Protein AF-A0A3P3ZDZ0-F1 (afdb_monomer_lite)

Foldseek 3Di:
DDKDKDAAAPVLLCQCCDDPNPNVVVLCVVLVWDWDADPVHGIIMTHDPDPSSSVSSVVVSVVSRVCVVCVPLLPPQLVVLLVVLVVLVVVLVVLQVVLVVCVVVVNPVSSVVSNVVSVVSVVVSVVSLLVSLVSSQCCNPVVVPPDLPDGDCPPHDPVSSVVVVVVSVVVVVVDPPDD

Sequence (179 aa):
MPEICIRITDIQVGHVLGKGASTLKDIQERTGAKLEILETGPQVRITADDDAKVAAAEAEVKKIVARQEKPDYEGPKGMRLRKEANDLGCLRSKLFDEATKRREAGDHEGANKLVAKGKEAGKNMQARHREAAVAIAWYNNEAKGKGQNFFDMHGLRVEEAMEMLKVRMARLEEQPEGR

Structure (mmCIF, N/CA/C/O backbone):
data_AF-A0A3P3ZDZ0-F1
#
_entry.id   AF-A0A3P3ZDZ0-F1
#
loop_
_atom_site.group_PDB
_atom_site.id
_atom_site.type_symbol
_atom_site.label_atom_id
_atom_site.label_alt_id
_atom_site.label_comp_id
_atom_site.label_asym_id
_atom_site.label_entity_id
_atom_site.label_seq_id
_atom_site.pdbx_PDB_ins_code
_atom_site.Cartn_x
_atom_site.Cartn_y
_atom_site.Cartn_z
_atom_site.occupancy
_atom_site.B_iso_or_equiv
_atom_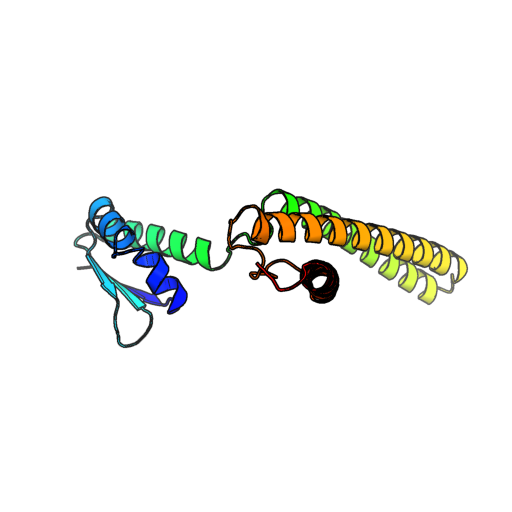site.auth_seq_id
_atom_site.auth_comp_id
_atom_site.auth_asym_id
_atom_site.auth_atom_id
_atom_site.pdbx_PDB_model_num
ATOM 1 N N . MET A 1 1 ? 0.484 2.066 41.270 1.00 65.31 1 MET A N 1
ATOM 2 C CA . MET A 1 1 ? -0.449 1.887 40.143 1.00 65.31 1 MET A CA 1
ATOM 3 C C . MET A 1 1 ? 0.334 2.195 38.884 1.00 65.31 1 MET A C 1
ATOM 5 O O . MET A 1 1 ? 0.684 3.357 38.705 1.00 65.31 1 MET A O 1
ATOM 9 N N . PRO A 1 2 ? 0.750 1.181 38.116 1.00 76.69 2 PRO A N 1
ATOM 10 C CA . PRO A 1 2 ? 1.411 1.401 36.837 1.00 76.69 2 PRO A CA 1
ATOM 11 C C . PRO A 1 2 ? 0.505 2.194 35.889 1.00 76.69 2 PRO A C 1
ATOM 13 O O . PRO A 1 2 ? -0.699 1.939 35.785 1.00 76.69 2 PRO A O 1
ATOM 16 N N . GLU A 1 3 ? 1.104 3.170 35.216 1.00 80.88 3 GLU A N 1
ATOM 17 C CA . GLU A 1 3 ? 0.461 3.968 34.180 1.00 80.88 3 GLU A CA 1
ATOM 18 C C . GLU A 1 3 ? 1.342 4.031 32.933 1.00 80.88 3 GLU A C 1
ATOM 20 O O . GLU A 1 3 ? 2.561 4.179 33.026 1.00 80.88 3 GLU A O 1
ATOM 25 N N . ILE A 1 4 ? 0.723 3.916 31.759 1.00 83.12 4 ILE A N 1
ATOM 26 C CA . ILE A 1 4 ? 1.399 4.026 30.464 1.00 83.12 4 ILE A CA 1
ATOM 27 C C . ILE A 1 4 ? 0.647 5.031 29.599 1.00 83.12 4 ILE A C 1
ATOM 29 O O . ILE A 1 4 ? -0.575 4.972 29.478 1.00 83.12 4 ILE A O 1
ATOM 33 N N . CYS A 1 5 ? 1.390 5.931 28.956 1.00 80.75 5 CYS A N 1
ATOM 34 C CA . CYS A 1 5 ? 0.854 6.880 27.986 1.00 80.75 5 CYS A CA 1
ATOM 35 C C . CYS A 1 5 ? 1.352 6.522 26.584 1.00 80.75 5 CYS A C 1
ATOM 37 O O . CYS A 1 5 ? 2.552 6.572 26.308 1.00 80.75 5 CYS A O 1
ATOM 39 N N . ILE A 1 6 ? 0.426 6.198 25.682 1.00 82.56 6 ILE A N 1
ATOM 40 C CA . ILE A 1 6 ? 0.724 5.888 24.280 1.00 82.56 6 ILE A CA 1
ATOM 41 C C . ILE A 1 6 ? 0.354 7.100 23.432 1.00 82.56 6 ILE A C 1
ATOM 43 O O . ILE A 1 6 ? -0.797 7.533 23.443 1.00 82.56 6 ILE A O 1
ATOM 47 N N . ARG A 1 7 ? 1.318 7.632 22.673 1.00 80.56 7 ARG A N 1
ATOM 48 C CA . ARG A 1 7 ? 1.064 8.676 21.669 1.00 80.56 7 ARG A CA 1
ATOM 49 C C . ARG A 1 7 ? 0.476 8.047 20.411 1.00 80.56 7 ARG A C 1
ATOM 51 O O . ARG A 1 7 ? 1.075 7.130 19.857 1.00 80.56 7 ARG A O 1
ATOM 58 N N . ILE A 1 8 ? -0.670 8.549 19.974 1.00 79.12 8 ILE A N 1
ATOM 59 C CA . ILE A 1 8 ? -1.392 8.128 18.771 1.00 79.12 8 ILE A CA 1
ATOM 60 C C . ILE A 1 8 ? -1.768 9.358 17.929 1.00 79.12 8 ILE A C 1
ATOM 62 O O . ILE A 1 8 ? -1.388 10.475 18.261 1.00 79.12 8 ILE A O 1
ATOM 66 N N . THR A 1 9 ? -2.459 9.174 16.805 1.00 76.12 9 THR A N 1
ATOM 67 C CA . THR A 1 9 ? -3.011 10.269 15.980 1.00 76.12 9 THR A CA 1
ATOM 68 C C . THR A 1 9 ? -4.518 10.427 16.200 1.00 76.12 9 THR A C 1
ATOM 70 O O . THR A 1 9 ? -5.176 9.483 16.631 1.00 76.12 9 THR A O 1
ATOM 73 N N . ASP A 1 10 ? -5.104 11.579 15.852 1.00 70.94 10 ASP A N 1
ATOM 74 C CA . ASP A 1 10 ? -6.552 11.829 16.020 1.00 70.94 10 ASP A CA 1
ATOM 75 C C . ASP A 1 10 ? -7.429 10.800 15.286 1.00 70.94 10 ASP A C 1
ATOM 77 O O . ASP A 1 10 ? -8.475 10.374 15.776 1.00 70.94 10 ASP A O 1
ATOM 81 N N . ILE A 1 11 ? -6.961 10.328 14.127 1.00 70.12 11 ILE A N 1
ATOM 82 C CA . ILE A 1 11 ? -7.628 9.273 13.356 1.00 70.12 11 ILE A CA 1
ATOM 83 C C . ILE A 1 11 ? -7.605 7.953 14.142 1.00 70.12 11 ILE A C 1
ATOM 85 O O . ILE A 1 11 ? -8.614 7.253 14.227 1.00 70.12 11 ILE A O 1
ATOM 89 N N . GLN A 1 12 ? -6.471 7.620 14.764 1.00 73.50 12 GLN A N 1
ATOM 90 C CA . GLN A 1 12 ? -6.323 6.408 15.571 1.00 73.50 12 GLN A CA 1
ATOM 91 C C . GLN A 1 12 ? -7.166 6.464 16.853 1.00 73.50 12 GLN A C 1
ATOM 93 O O . GLN A 1 12 ? -7.697 5.428 17.250 1.00 73.50 12 GLN A O 1
ATOM 98 N N . VAL A 1 13 ? -7.363 7.644 17.459 1.00 78.31 13 VAL A N 1
ATOM 99 C CA . VAL A 1 13 ? -8.210 7.826 18.657 1.00 78.31 13 VAL A CA 1
ATOM 100 C C . VAL A 1 13 ? -9.635 7.331 18.392 1.00 78.31 13 VAL A C 1
ATOM 102 O O . VAL A 1 13 ? -10.167 6.528 19.161 1.00 78.31 13 VAL A O 1
ATOM 105 N N . GLY A 1 14 ? -10.237 7.738 17.269 1.00 75.06 14 GLY A N 1
ATOM 106 C CA . GLY A 1 14 ? -11.585 7.300 16.891 1.00 75.06 14 GLY A CA 1
ATOM 107 C C . GLY A 1 14 ? -11.696 5.784 16.688 1.00 75.06 14 GLY A C 1
ATOM 108 O O . GLY A 1 14 ? -12.723 5.182 17.005 1.00 75.06 14 GLY A O 1
ATOM 109 N N . HIS A 1 15 ? -10.625 5.142 16.217 1.00 74.00 15 HIS A N 1
ATOM 110 C CA . HIS A 1 15 ? -10.570 3.691 16.037 1.00 74.00 15 HIS A CA 1
ATOM 111 C C . HIS A 1 15 ? -10.328 2.916 17.335 1.00 74.00 15 HIS A C 1
ATOM 113 O O . HIS A 1 15 ? -10.904 1.843 17.497 1.00 74.00 15 HIS A O 1
ATOM 119 N N . VAL A 1 16 ? -9.512 3.444 18.251 1.00 77.25 16 VAL A N 1
ATOM 120 C CA . VAL A 1 16 ? -9.309 2.864 19.590 1.00 77.25 16 VAL A CA 1
ATOM 121 C C . VAL A 1 16 ? -10.596 2.955 20.413 1.00 77.25 16 VAL A C 1
ATOM 123 O O . VAL A 1 16 ? -10.934 2.019 21.133 1.00 77.25 16 VAL A O 1
ATOM 126 N N . LEU A 1 17 ? -11.358 4.042 20.257 1.00 80.12 17 LEU A N 1
ATOM 127 C CA . LEU A 1 17 ? -12.693 4.173 20.838 1.00 80.12 17 LEU A CA 1
ATOM 128 C C . LEU A 1 17 ? -13.692 3.195 20.209 1.00 80.12 17 LEU A C 1
ATOM 130 O O . LEU A 1 17 ? -14.439 2.520 20.919 1.00 80.12 17 LEU A O 1
ATOM 134 N N . GLY A 1 18 ? -13.714 3.120 18.879 1.00 72.62 18 GLY A N 1
ATOM 135 C CA . GLY A 1 18 ? -14.774 2.443 18.140 1.00 72.62 18 GLY A CA 1
ATOM 136 C C . GLY A 1 18 ? -16.083 3.245 18.147 1.00 72.62 18 GLY A C 1
ATOM 137 O O . GLY A 1 18 ? -16.240 4.243 18.856 1.00 72.62 18 GLY A O 1
ATOM 138 N N . LYS A 1 19 ? -17.064 2.818 17.340 1.00 73.19 19 LYS A N 1
ATOM 139 C CA . LYS A 1 19 ? -18.381 3.479 17.288 1.00 73.19 19 LYS A CA 1
ATOM 140 C C . LYS A 1 19 ? -19.028 3.426 18.677 1.00 73.19 19 LYS A C 1
ATOM 142 O O . LYS A 1 19 ? -19.283 2.338 19.190 1.00 73.19 19 LYS A O 1
ATOM 147 N N . GLY A 1 20 ? -19.260 4.593 19.283 1.00 75.75 20 GLY A N 1
ATOM 148 C CA . GLY A 1 20 ? -19.865 4.709 20.614 1.00 75.75 20 GLY A CA 1
ATOM 149 C C . GLY A 1 20 ? -18.998 4.192 21.770 1.00 75.75 20 GLY A C 1
ATOM 150 O O . GLY A 1 20 ? -19.553 3.729 22.763 1.00 75.75 20 GLY A O 1
ATOM 151 N N . ALA A 1 21 ? -17.666 4.234 21.645 1.00 75.88 21 ALA A N 1
ATOM 152 C CA . ALA A 1 21 ? -16.728 3.728 22.657 1.00 75.88 21 ALA A CA 1
ATOM 153 C C . ALA A 1 21 ? -16.842 2.209 22.937 1.00 75.88 21 ALA A C 1
ATOM 155 O O . ALA A 1 21 ? -16.471 1.749 24.016 1.00 75.88 21 ALA A O 1
ATOM 156 N N . SER A 1 22 ? -17.373 1.429 21.987 1.00 82.75 22 SER A N 1
ATOM 157 C CA . SER A 1 22 ? -17.527 -0.032 22.110 1.00 82.75 22 SER A CA 1
ATOM 158 C C . SER A 1 22 ? -16.184 -0.733 22.309 1.00 82.75 22 SER A C 1
ATOM 160 O O . SER A 1 22 ? -15.996 -1.440 23.290 1.00 82.75 22 SER A O 1
ATOM 162 N N . THR A 1 23 ? -15.210 -0.447 21.446 1.00 82.25 23 THR A N 1
ATOM 163 C CA . THR A 1 23 ? -13.880 -1.064 21.499 1.00 82.25 23 THR A CA 1
ATOM 164 C C . THR A 1 23 ? -13.113 -0.678 22.763 1.00 82.25 23 THR A C 1
ATOM 166 O O . THR A 1 23 ? -12.446 -1.524 23.352 1.00 82.25 23 THR A O 1
ATOM 169 N N . LEU A 1 24 ? -13.253 0.565 23.235 1.00 84.56 24 LEU A N 1
ATOM 170 C CA . LEU A 1 24 ? -12.663 0.993 24.506 1.00 84.56 24 LEU A CA 1
ATOM 171 C C . LEU A 1 24 ? -13.225 0.181 25.681 1.00 84.56 24 LEU A C 1
ATOM 173 O O . LEU A 1 24 ? -12.452 -0.323 26.492 1.00 84.56 24 LEU A O 1
ATOM 177 N N . LYS A 1 25 ? -14.555 0.031 25.760 1.00 85.31 25 LYS A N 1
ATOM 178 C CA . LYS A 1 25 ? -15.215 -0.747 26.818 1.00 85.31 25 LYS A CA 1
ATOM 179 C C . LYS A 1 25 ? -14.806 -2.215 26.772 1.00 85.31 25 LYS A C 1
ATOM 181 O O . LYS A 1 25 ? -14.442 -2.756 27.809 1.00 85.31 25 LYS A O 1
ATOM 186 N N . ASP A 1 26 ? -14.760 -2.810 25.582 1.00 85.69 26 ASP A N 1
ATOM 187 C CA . ASP A 1 26 ? -14.328 -4.197 25.399 1.00 85.69 26 ASP A CA 1
ATOM 188 C C . ASP A 1 26 ? -12.882 -4.409 25.883 1.00 85.69 26 ASP A C 1
ATOM 190 O O . ASP A 1 26 ? -12.569 -5.419 26.513 1.00 85.69 26 ASP A O 1
ATOM 194 N N . ILE A 1 27 ? -11.976 -3.458 25.616 1.00 85.19 27 ILE A N 1
ATOM 195 C CA . ILE A 1 27 ? -10.584 -3.526 26.092 1.00 85.19 27 ILE A CA 1
ATOM 196 C C . ILE A 1 27 ? -10.529 -3.375 27.613 1.00 85.19 27 ILE A C 1
ATOM 198 O O . ILE A 1 27 ? -9.814 -4.139 28.265 1.00 85.19 27 ILE A O 1
ATOM 202 N N . GLN A 1 28 ? -11.279 -2.428 28.183 1.00 86.44 28 GLN A N 1
ATOM 203 C CA . GLN A 1 28 ? -11.347 -2.225 29.633 1.00 86.44 28 GLN A CA 1
ATOM 204 C C . GLN A 1 28 ? -11.903 -3.467 30.344 1.00 86.44 28 GLN A C 1
ATOM 206 O O . GLN A 1 28 ? -11.358 -3.878 31.364 1.00 86.44 28 GLN A O 1
ATOM 211 N N . GLU A 1 29 ? -12.920 -4.119 29.781 1.00 86.00 29 GLU A N 1
ATOM 212 C CA . GLU A 1 29 ? -13.529 -5.333 30.334 1.00 86.00 29 GLU A CA 1
ATOM 213 C C . GLU A 1 29 ? -12.605 -6.553 30.207 1.00 86.00 29 GLU A C 1
ATOM 215 O O . GLU A 1 29 ? -12.434 -7.307 31.164 1.00 86.00 29 GLU A O 1
ATOM 220 N N . ARG A 1 30 ? -11.933 -6.724 29.059 1.00 84.38 30 ARG A N 1
ATOM 221 C CA . ARG A 1 30 ? -11.012 -7.853 28.830 1.00 84.38 30 ARG A CA 1
ATOM 222 C C . ARG A 1 30 ? -9.726 -7.764 29.642 1.00 84.38 30 ARG A C 1
ATOM 224 O O . ARG A 1 30 ? -9.187 -8.796 30.033 1.00 84.38 30 ARG A O 1
ATOM 231 N N . THR A 1 31 ? -9.192 -6.560 29.832 1.00 82.94 31 THR A N 1
ATOM 232 C CA . THR A 1 31 ? -7.887 -6.362 30.489 1.00 82.94 31 THR A CA 1
ATOM 233 C C . THR A 1 31 ? -8.013 -5.918 31.943 1.00 82.94 31 THR A C 1
ATOM 235 O O . THR A 1 31 ? -7.062 -6.055 32.710 1.00 82.94 31 THR A O 1
ATOM 238 N N . GLY A 1 32 ? -9.179 -5.405 32.347 1.00 81.75 32 GLY A N 1
ATOM 239 C CA . GLY A 1 32 ? -9.387 -4.800 33.662 1.00 81.75 32 GLY A CA 1
ATOM 240 C C . GLY A 1 32 ? -8.575 -3.518 33.873 1.00 81.75 32 GLY A C 1
ATOM 241 O O . GLY A 1 32 ? -8.420 -3.087 35.013 1.00 81.75 32 GLY A O 1
ATOM 242 N N . ALA A 1 33 ? -8.015 -2.939 32.806 1.00 85.06 33 ALA A N 1
ATOM 243 C CA . ALA A 1 33 ? -7.302 -1.670 32.840 1.00 85.06 33 ALA A CA 1
ATOM 244 C C . ALA A 1 33 ? -8.266 -0.513 32.553 1.00 85.06 33 ALA A C 1
ATOM 246 O O . ALA A 1 33 ? -9.191 -0.638 31.753 1.00 85.06 33 ALA A O 1
ATOM 247 N N . LYS A 1 34 ? -8.031 0.641 33.173 1.00 83.88 34 LYS A N 1
ATOM 248 C CA . LYS A 1 34 ? -8.736 1.892 32.894 1.00 83.88 34 LYS A CA 1
ATOM 249 C C . LYS A 1 34 ? -8.038 2.608 31.739 1.00 83.88 34 LYS A C 1
ATOM 251 O O . LYS A 1 34 ? -6.844 2.872 31.821 1.00 83.88 34 LYS A O 1
ATOM 256 N N . LEU A 1 35 ? -8.774 2.923 30.673 1.00 83.50 35 LEU A N 1
ATOM 257 C CA . LEU A 1 35 ? -8.255 3.678 29.528 1.00 83.50 35 LEU A CA 1
ATOM 258 C C . LEU A 1 35 ? -8.889 5.073 29.504 1.00 83.50 35 LEU A C 1
ATOM 260 O O . LEU A 1 35 ? -10.111 5.189 29.440 1.00 83.50 35 LEU A O 1
ATOM 264 N N . GLU A 1 36 ? -8.063 6.113 29.521 1.00 82.81 36 GLU A N 1
ATOM 265 C CA . GLU A 1 36 ? -8.457 7.520 29.435 1.00 82.81 36 GLU A CA 1
ATOM 266 C C . GLU A 1 36 ? -7.762 8.174 28.239 1.00 82.81 36 GLU A C 1
ATOM 268 O O . GLU A 1 36 ? -6.576 7.961 28.003 1.00 82.81 36 GLU A O 1
ATOM 273 N N . ILE A 1 37 ? -8.491 8.978 27.470 1.00 80.00 37 ILE A N 1
ATOM 274 C CA . ILE A 1 37 ? -7.912 9.753 26.369 1.00 80.00 37 ILE A CA 1
ATOM 275 C C . ILE A 1 37 ? -7.653 11.153 26.898 1.00 80.00 37 ILE A C 1
ATOM 277 O O . ILE A 1 37 ? -8.561 11.792 27.425 1.00 80.00 37 ILE A O 1
ATOM 281 N N . LEU A 1 38 ? -6.411 11.610 26.789 1.00 78.94 38 LEU A N 1
ATOM 282 C CA . LEU A 1 38 ? -6.049 12.958 27.204 1.00 78.94 38 LEU A CA 1
ATOM 283 C C . LEU A 1 38 ? -6.407 13.939 26.084 1.00 78.94 38 LEU A C 1
ATOM 285 O O . LEU A 1 38 ? -6.073 13.716 24.927 1.00 78.94 38 LEU A O 1
ATOM 289 N N . GLU A 1 39 ? -7.072 15.039 26.429 1.00 62.31 39 GLU A N 1
ATOM 290 C CA . GLU A 1 39 ? -7.426 16.098 25.470 1.00 62.31 39 GLU A CA 1
ATOM 291 C C . GLU A 1 39 ? -6.238 17.016 25.142 1.00 62.31 39 GLU A C 1
ATOM 293 O O . GLU A 1 39 ? -6.246 17.722 24.138 1.00 62.31 39 GLU A O 1
ATOM 298 N N . THR A 1 40 ? -5.173 16.981 25.952 1.00 63.72 40 THR A N 1
ATOM 299 C CA . THR A 1 40 ? -3.956 17.796 25.780 1.00 63.72 40 THR A CA 1
ATOM 300 C C . THR A 1 40 ? -3.097 17.370 24.575 1.00 63.72 40 THR A C 1
ATOM 302 O O . THR A 1 40 ? -2.086 18.001 24.273 1.00 63.72 40 THR A O 1
ATOM 305 N N . GLY A 1 41 ? -3.479 16.291 23.890 1.00 60.22 41 GLY A N 1
ATOM 306 C CA . GLY A 1 41 ? -2.875 15.766 22.666 1.00 60.22 41 GLY A CA 1
ATOM 307 C C . GLY A 1 41 ? -3.311 14.313 22.452 1.00 60.22 41 GLY A C 1
ATOM 308 O O . GLY A 1 41 ? -3.716 13.685 23.423 1.00 60.22 41 GLY A O 1
ATOM 309 N N . PRO A 1 42 ? -3.216 13.746 21.236 1.00 73.19 42 PRO A N 1
ATOM 310 C CA . PRO A 1 42 ? -3.729 12.411 20.921 1.00 73.19 42 PRO A CA 1
ATOM 311 C C . PRO A 1 42 ? -2.941 11.319 21.665 1.00 73.19 42 PRO A C 1
ATOM 313 O O . PRO A 1 42 ? -2.007 10.709 21.148 1.00 73.19 42 PRO A O 1
ATOM 316 N N . GLN A 1 43 ? -3.277 11.106 22.933 1.00 81.12 43 GLN A N 1
ATOM 317 C CA . GLN A 1 43 ? -2.623 10.169 23.833 1.00 81.12 43 GLN A CA 1
ATOM 318 C C . GLN A 1 43 ? -3.666 9.351 24.579 1.00 81.12 43 GLN A C 1
ATOM 320 O O . GLN A 1 43 ? -4.651 9.884 25.090 1.00 81.12 43 GLN A O 1
ATOM 325 N N . VAL A 1 44 ? -3.413 8.049 24.672 1.00 83.25 44 VAL A N 1
ATOM 326 C CA . VAL A 1 44 ? -4.204 7.125 25.487 1.00 83.25 44 VAL A CA 1
ATOM 327 C C . VAL A 1 44 ? -3.398 6.810 26.734 1.00 83.25 44 VAL A C 1
ATOM 329 O O . VAL A 1 44 ? -2.303 6.251 26.646 1.00 83.25 44 VAL A O 1
ATOM 332 N N . ARG A 1 45 ? -3.943 7.182 27.887 1.00 84.69 45 ARG A N 1
ATOM 333 C CA . ARG A 1 45 ? -3.444 6.820 29.207 1.00 84.69 45 ARG A CA 1
ATOM 334 C C . ARG A 1 45 ? -4.117 5.528 29.647 1.00 84.69 45 ARG A C 1
ATOM 336 O O . ARG A 1 45 ? -5.341 5.437 29.682 1.00 84.69 45 ARG A O 1
ATOM 343 N N . ILE A 1 46 ? -3.311 4.530 29.967 1.00 85.69 46 ILE A N 1
ATOM 344 C CA . ILE A 1 46 ? -3.746 3.228 30.461 1.00 85.69 46 ILE A CA 1
ATOM 345 C C . ILE A 1 46 ? -3.284 3.109 31.909 1.00 85.69 46 ILE A C 1
ATOM 347 O O . ILE A 1 46 ? -2.092 3.240 32.181 1.00 85.69 46 ILE A O 1
ATOM 351 N N . THR A 1 47 ? -4.211 2.837 32.821 1.00 84.94 47 THR A N 1
ATOM 352 C CA . THR A 1 47 ? -3.953 2.724 34.261 1.00 84.94 47 THR A CA 1
ATOM 353 C C . THR A 1 47 ? -4.519 1.404 34.768 1.00 84.94 47 THR A C 1
ATOM 355 O O . THR A 1 47 ? -5.694 1.122 34.546 1.00 84.94 47 THR A O 1
ATOM 358 N N . ALA A 1 48 ? -3.731 0.587 35.466 1.00 84.88 48 ALA A N 1
ATOM 359 C CA . ALA A 1 48 ? -4.241 -0.630 36.105 1.00 84.88 48 ALA A CA 1
ATOM 360 C C . ALA A 1 48 ? -3.549 -0.903 37.446 1.00 84.88 48 ALA A C 1
ATOM 362 O O . ALA A 1 48 ? -2.566 -0.254 37.804 1.00 84.88 48 ALA A O 1
ATOM 363 N N . ASP A 1 49 ? -4.078 -1.874 38.188 1.00 81.50 49 ASP A N 1
ATOM 364 C CA . ASP A 1 49 ? -3.534 -2.277 39.491 1.00 81.50 49 ASP A CA 1
ATOM 365 C C . ASP A 1 49 ? -2.291 -3.172 39.368 1.00 81.50 49 ASP A C 1
ATOM 367 O O . ASP A 1 49 ? -1.477 -3.226 40.286 1.00 81.50 49 ASP A O 1
ATOM 371 N N . ASP A 1 50 ? -2.137 -3.848 38.227 1.00 84.38 50 ASP A N 1
ATOM 372 C CA . ASP A 1 50 ? -1.097 -4.842 37.954 1.00 84.38 50 ASP A CA 1
ATOM 373 C C . ASP A 1 50 ? -0.398 -4.519 36.627 1.00 84.38 50 ASP A C 1
ATOM 375 O O . ASP A 1 50 ? -1.052 -4.193 35.631 1.00 84.38 50 ASP A O 1
ATOM 379 N N . ASP A 1 51 ? 0.927 -4.633 36.608 1.00 80.25 51 ASP A N 1
ATOM 380 C CA . ASP A 1 51 ? 1.767 -4.334 35.446 1.00 80.25 51 ASP A CA 1
ATOM 381 C C . ASP A 1 51 ? 1.450 -5.278 34.272 1.00 80.25 51 ASP A C 1
ATOM 383 O O . ASP A 1 51 ? 1.415 -4.869 33.109 1.00 80.25 51 ASP A O 1
ATOM 387 N N . ALA A 1 52 ? 1.063 -6.524 34.575 1.00 82.06 52 ALA A N 1
ATOM 388 C CA . ALA A 1 52 ? 0.624 -7.489 33.569 1.00 82.06 52 ALA A CA 1
ATOM 389 C C . ALA A 1 52 ? -0.661 -7.046 32.840 1.00 82.06 52 ALA A C 1
ATOM 391 O O . ALA A 1 52 ? -0.811 -7.280 31.636 1.00 82.06 52 ALA A O 1
ATOM 392 N N . LYS A 1 53 ? -1.586 -6.376 33.543 1.00 83.19 53 LYS A N 1
ATOM 393 C CA . LYS A 1 53 ? -2.842 -5.871 32.960 1.00 83.19 53 LYS A CA 1
ATOM 394 C C . LYS A 1 53 ? -2.599 -4.655 32.072 1.00 83.19 53 LYS A C 1
ATOM 396 O O . LYS A 1 53 ? -3.195 -4.562 30.998 1.00 83.19 53 LYS A O 1
ATOM 401 N N . VAL A 1 54 ? -1.699 -3.757 32.485 1.00 83.00 54 VAL A N 1
ATOM 402 C CA . VAL A 1 54 ? -1.316 -2.595 31.668 1.00 83.00 54 VAL A CA 1
ATOM 403 C C . VAL A 1 54 ? -0.633 -3.052 30.380 1.00 83.00 54 VAL A C 1
ATOM 405 O O . VAL A 1 54 ? -1.025 -2.605 29.303 1.00 83.00 54 VAL A O 1
ATOM 408 N N . ALA A 1 55 ? 0.300 -4.005 30.460 1.00 82.56 55 ALA A N 1
ATOM 409 C CA . ALA A 1 55 ? 0.973 -4.559 29.286 1.00 82.56 55 ALA A CA 1
ATOM 410 C C . ALA A 1 55 ? -0.003 -5.257 28.315 1.00 82.56 55 ALA A C 1
ATOM 412 O O . ALA A 1 55 ? 0.122 -5.122 27.096 1.00 82.56 55 ALA A O 1
ATOM 413 N N . ALA A 1 56 ? -1.011 -5.973 28.832 1.00 84.31 56 ALA A N 1
ATOM 414 C CA . ALA A 1 56 ? -2.044 -6.598 28.005 1.00 84.31 56 ALA A CA 1
ATOM 415 C C . ALA A 1 56 ? -2.901 -5.559 27.257 1.00 84.31 56 ALA A C 1
ATOM 417 O O . ALA A 1 56 ? -3.141 -5.703 26.055 1.00 84.31 56 ALA A O 1
ATOM 418 N N . ALA A 1 57 ? -3.324 -4.494 27.945 1.00 82.75 57 ALA A N 1
ATOM 419 C CA . ALA A 1 57 ? -4.076 -3.390 27.349 1.00 82.75 57 ALA A CA 1
ATOM 420 C C . ALA A 1 57 ? -3.241 -2.609 26.329 1.00 82.75 57 ALA A C 1
ATOM 422 O O . ALA A 1 57 ? -3.716 -2.321 25.231 1.00 82.75 57 ALA A O 1
ATOM 423 N N . GLU A 1 58 ? -1.976 -2.334 26.643 1.00 84.88 58 GLU A N 1
ATOM 424 C CA . GLU A 1 58 ? -1.034 -1.710 25.719 1.00 84.88 58 GLU A CA 1
ATOM 425 C C . GLU A 1 58 ? -0.858 -2.553 24.451 1.00 84.88 58 GLU A C 1
ATOM 427 O O . GLU A 1 58 ? -0.891 -2.008 23.348 1.00 84.88 58 GLU A O 1
ATOM 432 N N . ALA A 1 59 ? -0.706 -3.874 24.577 1.00 83.81 59 ALA A N 1
ATOM 433 C CA . ALA A 1 59 ? -0.565 -4.762 23.429 1.00 83.81 59 ALA A CA 1
ATOM 434 C C . ALA A 1 59 ? -1.816 -4.758 22.532 1.00 83.81 59 ALA A C 1
ATOM 436 O O . ALA A 1 59 ? -1.685 -4.771 21.308 1.00 83.81 59 ALA A O 1
ATOM 437 N N . GLU A 1 60 ? -3.021 -4.713 23.107 1.00 82.56 60 GLU A N 1
ATOM 438 C CA . GLU A 1 60 ? -4.274 -4.600 22.344 1.00 82.56 60 GLU A CA 1
ATOM 439 C C . GLU A 1 60 ? -4.397 -3.236 21.648 1.00 82.56 60 GLU A C 1
ATOM 441 O O . GLU A 1 60 ? -4.667 -3.176 20.445 1.00 82.56 60 GLU A O 1
ATOM 446 N N . VAL A 1 61 ? -4.109 -2.136 22.353 1.00 81.44 61 VAL A N 1
ATOM 447 C CA . VAL A 1 61 ? -4.121 -0.788 21.761 1.00 81.44 61 VAL A CA 1
ATOM 448 C C . VAL A 1 61 ? -3.080 -0.684 20.645 1.00 81.44 61 VAL A C 1
ATOM 450 O O . VAL A 1 61 ? -3.408 -0.235 19.549 1.00 81.44 61 VAL A O 1
ATOM 453 N N . LYS A 1 62 ? -1.857 -1.186 20.855 1.00 81.31 62 LYS A N 1
ATOM 454 C CA . LYS A 1 62 ? -0.812 -1.242 19.821 1.00 81.31 62 LYS A CA 1
ATOM 455 C C . LYS A 1 62 ? -1.228 -2.079 18.616 1.00 81.31 62 LYS A C 1
ATOM 457 O O . LYS A 1 62 ? -0.910 -1.690 17.499 1.00 81.31 62 LYS A O 1
ATOM 462 N N . LYS A 1 63 ? -1.961 -3.186 18.787 1.00 79.38 63 LYS A N 1
ATOM 463 C CA . LYS A 1 63 ? -2.507 -3.958 17.654 1.00 79.38 63 LYS A CA 1
ATOM 464 C C . LYS A 1 63 ? -3.526 -3.152 16.856 1.00 79.38 63 LYS A C 1
ATOM 466 O O . LYS A 1 63 ? -3.494 -3.195 15.628 1.00 79.38 63 LYS A O 1
ATOM 471 N N . ILE A 1 64 ? -4.417 -2.421 17.527 1.00 76.44 64 ILE A N 1
ATOM 472 C CA . ILE A 1 64 ? -5.414 -1.568 16.862 1.00 76.44 64 ILE A CA 1
ATOM 473 C C . ILE A 1 64 ? -4.714 -0.438 16.109 1.00 76.44 64 ILE A C 1
ATOM 475 O O . ILE A 1 64 ? -5.000 -0.224 14.933 1.00 76.44 64 ILE A O 1
ATOM 479 N N . VAL A 1 65 ? -3.754 0.225 16.752 1.00 76.06 65 VAL A N 1
ATOM 480 C CA . VAL A 1 65 ? -2.938 1.286 16.151 1.00 76.06 65 VAL A CA 1
ATOM 481 C C . VAL A 1 65 ? -2.148 0.752 14.952 1.00 76.06 65 VAL A C 1
ATOM 483 O O . VAL A 1 65 ? -2.258 1.311 13.867 1.00 76.06 65 VAL A O 1
ATOM 486 N N . ALA A 1 66 ? -1.450 -0.379 15.086 1.00 67.44 66 ALA A N 1
ATOM 487 C CA . ALA A 1 66 ? -0.672 -0.990 14.005 1.00 67.44 66 ALA A CA 1
ATOM 488 C C . ALA A 1 66 ? -1.547 -1.448 12.825 1.00 67.44 66 ALA A C 1
ATOM 490 O O . ALA A 1 66 ? -1.164 -1.297 11.665 1.00 67.44 66 ALA A O 1
ATOM 491 N N . ARG A 1 67 ? -2.753 -1.966 13.101 1.00 64.38 67 ARG A N 1
ATOM 492 C CA . ARG A 1 67 ? -3.744 -2.305 12.068 1.00 64.38 67 ARG A CA 1
ATOM 493 C C . ARG A 1 67 ? -4.215 -1.069 11.296 1.00 64.38 67 ARG A C 1
ATOM 495 O O . ARG A 1 67 ? -4.574 -1.195 10.130 1.00 64.38 67 ARG A O 1
ATOM 502 N N . GLN A 1 68 ? -4.219 0.103 11.932 1.00 60.31 68 GLN A N 1
ATOM 503 C CA . GLN A 1 68 ? -4.573 1.380 11.304 1.00 60.31 68 GLN A CA 1
ATOM 504 C C . GLN A 1 68 ? -3.383 2.089 10.644 1.00 60.31 68 GLN A C 1
ATOM 506 O O . GLN A 1 68 ? -3.591 2.836 9.696 1.00 60.31 68 GLN A O 1
ATOM 511 N N . GLU A 1 69 ? -2.143 1.859 11.085 1.00 52.59 69 GLU A N 1
ATOM 512 C CA . GLU A 1 69 ? -0.946 2.375 10.397 1.00 52.59 69 GLU A CA 1
ATOM 513 C C . GLU A 1 69 ? -0.702 1.685 9.051 1.00 52.59 69 GLU A C 1
ATOM 515 O O . GLU A 1 69 ? -0.119 2.279 8.145 1.00 52.59 69 GLU A O 1
ATOM 520 N N . LYS A 1 70 ? -1.184 0.447 8.891 1.00 52.06 70 LYS A N 1
ATOM 521 C CA . LYS A 1 70 ? -1.177 -0.283 7.617 1.00 52.06 70 LYS A CA 1
ATOM 522 C C . LYS A 1 70 ? -2.561 -0.840 7.300 1.00 52.06 70 LYS A C 1
ATOM 524 O O . LYS A 1 70 ? -2.764 -2.053 7.382 1.00 52.06 70 LYS A O 1
ATOM 529 N N . PRO A 1 71 ? -3.532 0.002 6.926 1.00 54.44 71 PRO A N 1
ATOM 530 C CA . PRO A 1 71 ? -4.749 -0.512 6.335 1.00 54.44 71 PRO A CA 1
ATOM 531 C C . PRO A 1 71 ? -4.314 -1.216 5.048 1.00 54.44 71 PRO A C 1
ATOM 533 O O . PRO A 1 71 ? -3.641 -0.611 4.213 1.00 54.44 71 PRO A O 1
ATOM 536 N N . ASP A 1 72 ? -4.632 -2.504 4.907 1.00 56.22 72 ASP A N 1
ATOM 537 C CA . ASP A 1 72 ? -4.382 -3.260 3.676 1.00 56.22 72 ASP A CA 1
ATOM 538 C C . ASP A 1 72 ? -5.296 -2.712 2.571 1.00 56.22 72 ASP A C 1
ATOM 540 O O . ASP A 1 72 ? -6.329 -3.285 2.217 1.00 56.22 72 ASP A O 1
ATOM 544 N N . TYR A 1 73 ? -4.923 -1.550 2.041 1.00 57.97 73 TYR A N 1
ATOM 545 C CA . TYR A 1 73 ? -5.584 -0.896 0.923 1.00 57.97 73 TYR A CA 1
ATOM 546 C C . TYR A 1 73 ? -5.404 -1.696 -0.364 1.00 57.97 73 TYR A C 1
ATOM 548 O O . TYR A 1 73 ? -6.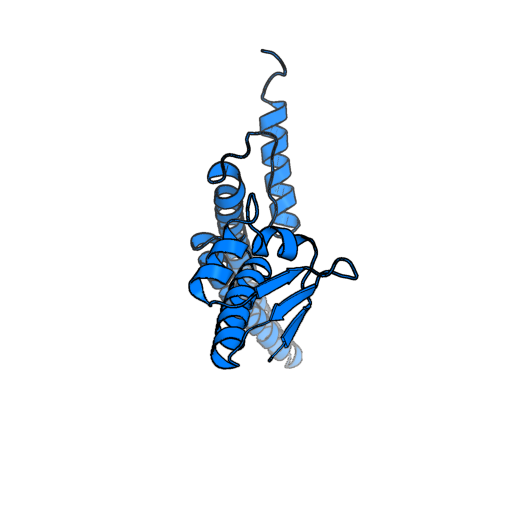161 -1.502 -1.304 1.00 57.97 73 TYR A O 1
ATOM 556 N N . GLU A 1 74 ? -4.432 -2.609 -0.414 1.00 58.50 74 GLU A N 1
ATOM 557 C CA . GLU A 1 74 ? -4.142 -3.406 -1.603 1.00 58.50 74 GLU A CA 1
ATOM 558 C C . GLU A 1 74 ? -4.949 -4.720 -1.659 1.00 58.50 74 GLU A C 1
ATOM 560 O O . GLU A 1 74 ? -5.102 -5.326 -2.722 1.00 58.50 74 GLU A O 1
ATOM 565 N N . GLY A 1 75 ? -5.503 -5.172 -0.529 1.00 67.88 75 GLY A N 1
ATOM 566 C CA . GLY A 1 75 ? -6.169 -6.470 -0.420 1.00 67.88 75 GLY A CA 1
ATOM 567 C C . GLY A 1 75 ? -5.241 -7.673 -0.704 1.00 67.88 75 GLY A C 1
ATOM 568 O O . GLY A 1 75 ? -4.134 -7.535 -1.233 1.00 67.88 75 GLY A O 1
ATOM 569 N N . PRO A 1 76 ? -5.678 -8.908 -0.399 1.00 72.50 76 PRO A N 1
ATOM 570 C CA . PRO A 1 76 ? -4.828 -10.097 -0.532 1.00 72.50 76 PRO A CA 1
ATOM 571 C C . PRO A 1 76 ? -4.424 -10.392 -1.987 1.00 72.50 76 PRO A C 1
ATOM 573 O O . PRO A 1 76 ? -3.342 -10.919 -2.241 1.00 72.50 76 PRO A O 1
ATOM 576 N N . LYS A 1 77 ? -5.273 -10.035 -2.962 1.00 74.62 77 LYS A N 1
ATOM 577 C CA . LYS A 1 77 ? -4.984 -10.207 -4.395 1.00 74.62 77 LYS A CA 1
ATOM 578 C C . LYS A 1 77 ? -4.038 -9.124 -4.928 1.00 74.62 77 LYS A C 1
ATOM 580 O O . LYS A 1 77 ? -3.113 -9.459 -5.665 1.00 74.62 77 LYS A O 1
ATOM 585 N N . GLY A 1 78 ? -4.228 -7.860 -4.536 1.00 73.31 78 GLY A N 1
ATOM 586 C CA . GLY A 1 78 ? -3.355 -6.760 -4.952 1.00 73.31 78 GLY A CA 1
ATOM 587 C C . GLY A 1 78 ? -1.951 -6.898 -4.377 1.00 73.31 78 GLY A C 1
ATOM 588 O O . GLY A 1 78 ? -0.990 -6.787 -5.131 1.00 73.31 78 GLY A O 1
ATOM 589 N N . MET A 1 79 ? -1.824 -7.287 -3.104 1.00 77.06 79 MET A N 1
ATOM 590 C CA . MET A 1 79 ? -0.527 -7.546 -2.466 1.00 77.06 79 MET A CA 1
ATOM 591 C C . MET A 1 79 ? 0.286 -8.618 -3.214 1.00 77.06 79 MET A C 1
ATOM 593 O O . MET A 1 79 ? 1.481 -8.444 -3.455 1.00 77.06 79 MET A O 1
ATOM 597 N N . ARG A 1 80 ? -0.355 -9.721 -3.632 1.00 80.81 80 ARG A N 1
ATOM 598 C CA . ARG A 1 80 ? 0.307 -10.789 -4.406 1.00 80.81 80 ARG A CA 1
ATOM 599 C C . ARG A 1 80 ? 0.805 -10.285 -5.759 1.00 80.81 80 ARG A C 1
ATOM 601 O O . ARG A 1 80 ? 1.969 -10.491 -6.089 1.00 80.81 80 ARG A O 1
ATOM 608 N N . LEU A 1 81 ? -0.046 -9.581 -6.504 1.00 80.12 81 LEU A N 1
ATOM 609 C CA . LEU A 1 81 ? 0.305 -9.049 -7.824 1.00 80.12 81 LEU A CA 1
ATOM 610 C C . LEU A 1 81 ? 1.365 -7.937 -7.737 1.00 80.12 81 LEU A C 1
ATOM 612 O O . LEU A 1 81 ? 2.260 -7.862 -8.579 1.00 80.12 81 LEU A O 1
ATOM 616 N N . ARG A 1 82 ? 1.324 -7.104 -6.689 1.00 79.31 82 ARG A N 1
ATOM 617 C CA . ARG A 1 82 ? 2.365 -6.109 -6.397 1.00 79.31 82 ARG A CA 1
ATOM 618 C C . ARG A 1 82 ? 3.698 -6.771 -6.087 1.00 79.31 82 ARG A C 1
ATOM 620 O O . ARG A 1 82 ? 4.715 -6.304 -6.593 1.00 79.31 82 ARG A O 1
ATOM 627 N N . LYS A 1 83 ? 3.701 -7.858 -5.311 1.00 82.50 83 LYS A N 1
ATOM 628 C CA . LYS A 1 83 ? 4.913 -8.633 -5.029 1.00 82.50 83 LYS A CA 1
ATOM 629 C C . LYS A 1 83 ? 5.514 -9.214 -6.310 1.00 82.50 83 LYS A C 1
ATOM 631 O O . LYS A 1 83 ? 6.682 -8.961 -6.574 1.00 82.50 83 LYS A O 1
ATOM 636 N N . GLU A 1 84 ? 4.709 -9.877 -7.142 1.00 82.12 84 GLU A N 1
ATOM 637 C CA . GLU A 1 84 ? 5.161 -10.409 -8.440 1.00 82.12 84 GLU A CA 1
ATOM 638 C C . GLU A 1 84 ? 5.760 -9.315 -9.337 1.00 82.12 84 GLU A C 1
ATOM 640 O O . GLU A 1 84 ? 6.814 -9.497 -9.947 1.00 82.12 84 GLU A O 1
ATOM 645 N N . ALA A 1 85 ? 5.122 -8.146 -9.393 1.00 83.62 85 ALA A N 1
ATOM 646 C CA . ALA A 1 85 ? 5.632 -7.025 -10.168 1.00 83.62 85 ALA A CA 1
ATOM 647 C C . ALA A 1 85 ? 6.927 -6.438 -9.570 1.00 83.62 85 ALA A C 1
ATOM 649 O O . ALA A 1 85 ? 7.855 -6.118 -10.309 1.00 83.62 85 ALA A O 1
ATOM 650 N N . ASN A 1 86 ? 7.047 -6.352 -8.244 1.00 83.44 86 ASN A N 1
ATOM 651 C CA . ASN A 1 86 ? 8.281 -5.909 -7.592 1.00 83.44 86 ASN A CA 1
ATOM 652 C C . ASN A 1 86 ? 9.442 -6.887 -7.837 1.00 83.44 86 ASN A C 1
ATOM 654 O O . ASN A 1 86 ? 10.564 -6.444 -8.084 1.00 83.44 86 ASN A O 1
ATOM 658 N N . ASP A 1 87 ? 9.174 -8.195 -7.841 1.00 84.19 87 ASP A N 1
ATOM 659 C CA . ASP A 1 87 ? 10.170 -9.226 -8.150 1.00 84.19 87 ASP A CA 1
ATOM 660 C C . ASP A 1 87 ? 10.679 -9.080 -9.596 1.00 84.19 87 ASP A C 1
ATOM 662 O O . ASP A 1 87 ? 11.891 -9.094 -9.844 1.00 84.19 87 ASP A O 1
ATOM 666 N N . LEU A 1 88 ? 9.772 -8.824 -10.547 1.00 82.62 88 LEU A N 1
ATOM 667 C CA . LEU A 1 88 ? 10.128 -8.478 -11.929 1.00 82.62 88 LEU A CA 1
ATOM 668 C C . LEU A 1 88 ? 10.929 -7.169 -12.010 1.00 82.62 88 LEU A C 1
ATOM 670 O O . LEU A 1 88 ? 11.873 -7.075 -12.794 1.00 82.62 88 LEU A O 1
ATOM 674 N N . GLY A 1 89 ? 10.600 -6.176 -11.182 1.00 83.25 89 GLY A N 1
ATOM 675 C CA . GLY A 1 89 ? 11.354 -4.928 -11.064 1.00 83.25 89 GLY A CA 1
ATOM 676 C C . GLY A 1 89 ? 12.779 -5.136 -10.549 1.00 83.25 89 GLY A C 1
ATOM 677 O O . GLY A 1 89 ? 13.717 -4.544 -11.080 1.00 83.25 89 GLY A O 1
ATOM 678 N N . CYS A 1 90 ? 12.973 -6.030 -9.577 1.00 85.81 90 CYS A N 1
ATOM 679 C CA . CYS A 1 90 ? 14.300 -6.403 -9.089 1.00 85.81 90 CYS A CA 1
ATOM 680 C C . CYS A 1 90 ? 15.130 -7.082 -10.191 1.00 85.81 90 CYS A C 1
ATOM 682 O O . CYS A 1 90 ? 16.288 -6.720 -10.409 1.00 85.81 90 CYS A O 1
ATOM 684 N N . LEU A 1 91 ? 14.524 -8.015 -10.934 1.00 85.00 91 LEU A N 1
ATOM 685 C CA . LEU A 1 91 ? 15.126 -8.641 -12.120 1.00 85.00 91 LEU A CA 1
ATOM 686 C C . LEU A 1 91 ? 15.518 -7.601 -13.174 1.00 85.00 91 LEU A C 1
ATOM 688 O O . LEU A 1 91 ? 16.627 -7.644 -13.704 1.00 85.00 91 LEU A O 1
ATOM 692 N N . ARG A 1 92 ? 14.635 -6.634 -13.435 1.00 88.81 92 ARG A N 1
ATOM 693 C CA . ARG A 1 92 ? 14.883 -5.522 -14.352 1.00 88.81 92 ARG A CA 1
ATOM 694 C C . ARG A 1 92 ? 16.131 -4.739 -13.951 1.00 88.81 92 ARG A C 1
ATOM 696 O O . ARG A 1 92 ? 16.999 -4.524 -14.791 1.00 88.81 92 ARG A O 1
ATOM 703 N N . SER A 1 93 ? 16.215 -4.312 -12.691 1.00 88.19 93 SER A N 1
ATOM 704 C CA . SER A 1 93 ? 17.355 -3.541 -12.187 1.00 88.19 93 SER A CA 1
ATOM 705 C C . SER A 1 93 ? 18.661 -4.318 -12.331 1.00 88.19 93 SER A C 1
ATOM 707 O O . SER A 1 93 ? 19.598 -3.787 -12.911 1.00 88.19 93 SER A O 1
ATOM 709 N N . LYS A 1 94 ? 18.684 -5.609 -11.967 1.00 89.94 94 LYS A N 1
ATOM 710 C CA . LYS A 1 94 ? 19.866 -6.471 -12.157 1.00 89.94 94 LYS A CA 1
ATOM 711 C C . LYS A 1 94 ? 20.315 -6.542 -13.620 1.00 89.94 94 LYS A C 1
ATOM 713 O O . LYS A 1 94 ? 21.501 -6.410 -13.902 1.00 89.94 94 LYS A O 1
ATOM 718 N N . LEU A 1 95 ? 19.374 -6.703 -14.554 1.00 89.00 95 LEU A N 1
ATOM 719 C CA . LEU A 1 95 ? 19.679 -6.731 -15.990 1.00 89.00 95 LEU A CA 1
ATOM 720 C C . LEU A 1 95 ? 20.252 -5.398 -16.485 1.00 89.00 95 LEU A C 1
ATOM 722 O O . LEU A 1 95 ? 21.148 -5.398 -17.327 1.00 89.00 95 LEU A O 1
ATOM 726 N N . PHE A 1 96 ? 19.757 -4.270 -15.973 1.00 86.62 96 PHE A N 1
ATOM 727 C CA . PHE A 1 96 ? 20.290 -2.949 -16.307 1.00 86.62 96 PHE A CA 1
ATOM 728 C C . PHE A 1 96 ? 21.667 -2.698 -15.684 1.00 86.62 96 PHE A C 1
ATOM 730 O O . PHE A 1 96 ? 22.535 -2.143 -16.359 1.00 86.62 96 PHE A O 1
ATOM 737 N N . ASP A 1 97 ? 21.902 -3.150 -14.455 1.00 90.62 97 ASP A N 1
ATOM 738 C CA . ASP A 1 97 ? 23.206 -3.056 -13.795 1.00 90.62 97 ASP A CA 1
ATOM 739 C C . ASP A 1 97 ? 24.256 -3.885 -14.550 1.00 90.62 97 ASP A C 1
ATOM 741 O O . ASP A 1 97 ? 25.349 -3.402 -14.848 1.00 90.62 97 ASP A O 1
ATOM 745 N N . GLU A 1 98 ? 23.914 -5.118 -14.937 1.00 89.50 98 GLU A N 1
ATOM 746 C CA . GLU A 1 98 ? 24.771 -5.969 -15.770 1.00 89.50 98 GLU A CA 1
ATOM 747 C C . GLU A 1 98 ? 25.004 -5.372 -17.161 1.00 89.50 98 GLU A C 1
ATOM 749 O O . GLU A 1 98 ? 26.130 -5.396 -17.661 1.00 89.50 98 GLU A O 1
ATOM 754 N N . ALA A 1 99 ? 23.970 -4.797 -17.781 1.00 89.19 99 ALA A N 1
ATOM 755 C CA . ALA A 1 99 ? 24.112 -4.113 -19.061 1.00 89.19 99 ALA A CA 1
ATOM 756 C C . ALA A 1 99 ? 25.064 -2.915 -18.968 1.00 89.19 99 ALA A C 1
ATOM 758 O O . ALA A 1 99 ? 25.871 -2.704 -19.872 1.00 89.19 99 ALA A O 1
ATOM 759 N N . THR A 1 100 ? 24.987 -2.154 -17.875 1.00 88.50 100 THR A N 1
ATOM 760 C CA . THR A 1 100 ? 25.841 -0.985 -17.632 1.00 88.50 100 THR A CA 1
ATOM 761 C C . THR A 1 100 ? 27.295 -1.419 -17.477 1.00 88.50 100 THR A C 1
ATOM 763 O O . THR A 1 100 ? 28.150 -0.913 -18.199 1.00 88.50 100 THR A O 1
ATOM 766 N N . LYS A 1 101 ? 27.558 -2.464 -16.679 1.00 89.56 101 LYS A N 1
ATOM 767 C CA . LYS A 1 101 ? 28.898 -3.062 -16.533 1.00 89.56 101 LYS A CA 1
ATOM 768 C C . LYS A 1 101 ? 29.475 -3.564 -17.859 1.00 89.56 101 LYS A C 1
ATOM 770 O O . LYS A 1 101 ? 30.651 -3.353 -18.138 1.00 89.56 101 LYS A O 1
ATOM 775 N N . ARG A 1 102 ? 28.666 -4.214 -18.706 1.00 87.94 102 ARG A N 1
ATOM 776 C CA . ARG A 1 102 ? 29.124 -4.659 -20.039 1.00 87.94 102 ARG A CA 1
ATOM 777 C C . ARG A 1 102 ? 29.419 -3.494 -20.976 1.00 87.94 102 ARG A C 1
ATOM 779 O O . ARG A 1 102 ? 30.371 -3.564 -21.745 1.00 87.94 102 ARG A O 1
ATOM 786 N N . ARG A 1 103 ? 28.645 -2.410 -20.875 1.00 85.81 103 ARG A N 1
ATOM 787 C CA . ARG A 1 103 ? 28.870 -1.187 -21.651 1.00 85.81 103 ARG A CA 1
ATOM 788 C C . ARG A 1 103 ? 30.162 -0.484 -21.238 1.00 85.81 103 ARG A C 1
ATOM 790 O O . ARG A 1 103 ? 30.885 -0.024 -22.113 1.00 85.81 103 ARG A O 1
ATOM 797 N N . GLU A 1 104 ? 30.447 -0.436 -19.938 1.00 87.25 104 GLU A N 1
ATOM 798 C CA . GLU A 1 104 ? 31.708 0.073 -19.380 1.00 87.25 104 GLU A CA 1
ATOM 799 C C . GLU A 1 104 ? 32.908 -0.793 -19.792 1.00 87.25 104 GLU A C 1
ATOM 801 O O . GLU A 1 104 ? 33.976 -0.263 -20.078 1.00 87.25 104 GLU A O 1
ATOM 806 N N . ALA A 1 105 ? 32.719 -2.111 -19.914 1.00 87.75 105 ALA A N 1
ATOM 807 C CA . ALA A 1 105 ? 33.732 -3.049 -20.404 1.00 87.75 105 ALA A CA 1
ATOM 808 C C . ALA A 1 105 ? 33.953 -3.014 -21.935 1.00 87.75 105 ALA A C 1
ATOM 810 O O . ALA A 1 105 ? 34.745 -3.800 -22.452 1.00 87.75 105 ALA A O 1
ATOM 811 N N . GLY A 1 106 ? 33.256 -2.138 -22.672 1.00 87.81 106 GLY A N 1
ATOM 812 C CA . GLY A 1 106 ? 33.381 -1.994 -24.129 1.00 87.81 106 GLY A CA 1
ATOM 813 C C . GLY A 1 106 ? 32.548 -2.979 -24.963 1.00 87.81 106 GLY A C 1
ATOM 814 O O . GLY A 1 106 ? 32.543 -2.884 -26.190 1.00 87.81 106 GLY A O 1
ATOM 815 N N . ASP A 1 107 ? 31.789 -3.884 -24.335 1.00 87.81 107 ASP A N 1
ATOM 816 C CA . ASP A 1 107 ? 30.856 -4.792 -25.016 1.00 87.81 107 ASP A CA 1
ATOM 817 C C . ASP A 1 107 ? 29.474 -4.134 -25.179 1.00 87.81 107 ASP A C 1
ATOM 819 O O . ASP A 1 107 ? 28.527 -4.349 -24.411 1.00 87.81 107 ASP A O 1
ATOM 823 N N . HIS A 1 108 ? 29.355 -3.297 -26.209 1.00 83.81 108 HIS A N 1
ATOM 824 C CA . HIS A 1 108 ? 28.111 -2.599 -26.537 1.00 83.81 108 HIS A CA 1
ATOM 825 C C . HIS A 1 108 ? 27.011 -3.530 -27.068 1.00 83.81 108 HIS A C 1
ATOM 827 O O . HIS A 1 108 ? 25.824 -3.262 -26.859 1.00 83.81 108 HIS A O 1
ATOM 833 N N . GLU A 1 109 ? 27.371 -4.629 -27.734 1.00 86.31 109 GLU A N 1
ATOM 834 C CA . GLU A 1 109 ? 26.398 -5.547 -28.329 1.00 86.31 109 GLU A CA 1
ATOM 835 C C . GLU A 1 109 ? 25.740 -6.428 -27.256 1.00 86.31 109 GLU A C 1
ATOM 837 O O . GLU A 1 109 ? 24.510 -6.563 -27.214 1.00 86.31 109 GLU A O 1
ATOM 842 N N . GLY A 1 110 ? 26.538 -6.963 -26.327 1.00 84.25 110 GLY A N 1
ATOM 843 C CA . GLY A 1 110 ? 26.047 -7.689 -25.160 1.00 84.25 110 GLY A CA 1
ATOM 844 C C . GLY A 1 110 ? 25.242 -6.799 -24.214 1.00 84.25 110 GLY A C 1
ATOM 845 O O . GLY A 1 110 ? 24.191 -7.224 -23.726 1.00 84.25 110 GLY A O 1
ATOM 846 N N . ALA A 1 111 ? 25.667 -5.546 -24.014 1.00 84.19 111 ALA A N 1
ATOM 847 C CA . ALA A 1 111 ? 24.908 -4.560 -23.247 1.00 84.19 111 ALA A CA 1
ATOM 848 C C . ALA A 1 111 ? 23.530 -4.281 -23.872 1.00 84.19 111 ALA A C 1
ATOM 850 O O . ALA A 1 111 ? 22.521 -4.320 -23.169 1.00 84.19 111 ALA A O 1
ATOM 851 N N . ASN A 1 112 ? 23.448 -4.080 -25.192 1.00 87.69 112 ASN A N 1
ATOM 852 C CA . ASN A 1 112 ? 22.173 -3.835 -25.877 1.00 87.69 112 ASN A CA 1
ATOM 853 C C . ASN A 1 112 ? 21.205 -5.026 -25.772 1.00 87.69 112 ASN A C 1
ATOM 855 O O . ASN A 1 112 ? 20.005 -4.819 -25.569 1.00 87.69 112 ASN A O 1
ATOM 859 N N . LYS A 1 113 ? 21.708 -6.268 -25.838 1.00 89.81 113 LYS A N 1
ATOM 860 C CA . LYS A 1 113 ? 20.895 -7.482 -25.624 1.00 89.81 113 LYS A CA 1
ATOM 861 C C . LYS A 1 113 ? 20.319 -7.534 -24.203 1.00 89.81 113 LYS A C 1
ATOM 863 O O . LYS A 1 113 ? 19.146 -7.869 -24.032 1.00 89.81 113 LYS A O 1
ATOM 868 N N . LEU A 1 114 ? 21.105 -7.170 -23.189 1.00 87.06 114 LEU A N 1
ATOM 869 C CA . LEU A 1 114 ? 20.639 -7.100 -21.798 1.00 87.06 114 LEU A CA 1
ATOM 870 C C . LEU A 1 114 ? 19.652 -5.946 -21.568 1.00 87.06 114 LEU A C 1
ATOM 872 O O . LEU A 1 114 ? 18.636 -6.143 -20.905 1.00 87.06 114 LEU A O 1
ATOM 876 N N . VAL A 1 115 ? 19.876 -4.781 -22.185 1.00 87.69 115 VAL A N 1
ATOM 877 C CA . VAL A 1 115 ? 18.928 -3.653 -22.166 1.00 87.69 115 VAL A CA 1
ATOM 878 C C . VAL A 1 115 ? 17.593 -4.040 -22.798 1.00 87.69 115 VAL A C 1
ATOM 880 O O . VAL A 1 115 ? 16.545 -3.688 -22.258 1.00 87.69 115 VAL A O 1
ATOM 883 N N . ALA A 1 116 ? 17.596 -4.767 -23.919 1.00 88.75 116 ALA A N 1
ATOM 884 C CA . ALA A 1 116 ? 16.368 -5.241 -24.555 1.00 88.75 116 ALA A CA 1
ATOM 885 C C . ALA A 1 116 ? 15.571 -6.162 -23.615 1.00 88.75 116 ALA A C 1
ATOM 887 O O . ALA A 1 116 ? 14.381 -5.925 -23.397 1.00 88.75 116 ALA A O 1
ATOM 888 N N . LYS A 1 117 ? 16.246 -7.121 -22.965 1.00 88.31 117 LYS A N 1
ATOM 889 C CA . LYS A 1 117 ? 15.642 -7.986 -21.936 1.00 88.31 117 LYS A CA 1
ATOM 890 C C . LYS A 1 117 ? 15.128 -7.190 -20.733 1.00 88.31 117 LYS A C 1
ATOM 892 O O . LYS A 1 117 ? 14.038 -7.458 -20.239 1.00 88.31 117 LYS A O 1
ATOM 897 N N . GLY A 1 118 ? 15.869 -6.174 -20.286 1.00 87.12 118 GLY A N 1
ATOM 898 C CA . GLY A 1 118 ? 15.445 -5.268 -19.216 1.00 87.12 118 GLY A CA 1
ATOM 899 C C . GLY A 1 118 ? 14.199 -4.457 -19.590 1.00 87.12 118 GLY A C 1
ATOM 900 O O . GLY A 1 118 ? 13.290 -4.302 -18.778 1.00 87.12 118 GLY A O 1
ATOM 901 N N . LYS A 1 119 ? 14.097 -3.986 -20.838 1.00 87.25 119 LYS A N 1
ATOM 902 C CA . LYS A 1 119 ? 12.895 -3.302 -21.345 1.00 87.25 119 LYS A CA 1
ATOM 903 C C . LYS A 1 119 ? 11.686 -4.236 -21.397 1.00 87.25 119 LYS A C 1
ATOM 905 O O . LYS A 1 119 ? 10.594 -3.824 -21.017 1.00 87.25 119 LYS A O 1
ATOM 910 N N . GLU A 1 120 ? 11.872 -5.478 -21.831 1.00 86.62 120 GLU A N 1
ATOM 911 C CA . GLU A 1 120 ? 10.811 -6.491 -21.873 1.00 86.62 120 GLU A CA 1
ATOM 912 C C . GLU A 1 120 ? 10.322 -6.866 -20.465 1.00 86.62 120 GLU A C 1
ATOM 914 O O . GLU A 1 120 ? 9.120 -6.825 -20.195 1.00 86.62 120 GLU A O 1
ATOM 919 N N . ALA A 1 121 ? 11.245 -7.093 -19.525 1.00 83.69 121 ALA A N 1
ATOM 920 C CA . ALA A 1 121 ? 10.921 -7.283 -18.111 1.00 83.69 121 ALA A CA 1
ATOM 921 C C . ALA A 1 121 ? 10.176 -6.069 -17.526 1.00 83.69 121 ALA A C 1
ATOM 923 O O . ALA A 1 121 ? 9.220 -6.231 -16.770 1.00 83.69 121 ALA A O 1
ATOM 924 N N . GLY A 1 122 ? 10.560 -4.850 -17.923 1.00 84.81 122 GLY A N 1
ATOM 925 C CA . GLY A 1 122 ? 9.871 -3.616 -17.544 1.00 84.81 122 GLY A CA 1
ATOM 926 C C . GLY A 1 122 ? 8.429 -3.533 -18.057 1.00 84.81 122 GLY A C 1
ATOM 927 O O . GLY A 1 122 ? 7.546 -3.127 -17.301 1.00 84.81 122 GLY A O 1
ATOM 928 N N . LYS A 1 123 ? 8.167 -3.964 -19.298 1.00 86.56 123 LYS A N 1
ATOM 929 C CA . LYS A 1 123 ? 6.803 -4.042 -19.855 1.00 86.56 123 LYS A CA 1
ATOM 930 C C . LYS A 1 123 ? 5.947 -5.061 -19.103 1.00 86.56 123 LYS A C 1
ATOM 932 O O . LYS A 1 123 ? 4.825 -4.744 -18.718 1.00 86.56 123 LYS A O 1
ATOM 937 N N . ASN A 1 124 ? 6.493 -6.247 -18.832 1.00 85.44 124 ASN A N 1
ATOM 938 C CA . ASN A 1 124 ? 5.793 -7.288 -18.072 1.00 85.44 124 ASN A CA 1
ATOM 939 C C . ASN A 1 124 ? 5.500 -6.838 -16.632 1.00 85.44 124 ASN A C 1
ATOM 941 O O . ASN A 1 124 ? 4.405 -7.062 -16.122 1.00 85.44 124 ASN A O 1
ATOM 945 N N . MET A 1 125 ? 6.440 -6.130 -15.999 1.00 86.25 125 MET A N 1
ATOM 946 C CA . MET A 1 125 ? 6.243 -5.506 -14.690 1.00 86.25 125 MET A CA 1
ATOM 947 C C . MET A 1 125 ? 5.102 -4.479 -14.714 1.00 86.25 125 MET A C 1
ATOM 949 O O . MET A 1 125 ? 4.237 -4.515 -13.841 1.00 86.25 125 MET A O 1
ATOM 953 N N . GLN A 1 126 ? 5.076 -3.574 -15.700 1.00 80.50 126 GLN A N 1
ATOM 954 C CA . GLN A 1 126 ? 3.998 -2.586 -15.836 1.00 80.50 126 GLN A CA 1
ATOM 955 C C . GLN A 1 126 ? 2.636 -3.250 -16.050 1.00 80.50 126 GLN A C 1
ATOM 957 O O . GLN A 1 126 ? 1.669 -2.851 -15.406 1.00 80.50 126 GLN A O 1
ATOM 962 N N . ALA A 1 127 ? 2.561 -4.295 -16.879 1.00 83.94 127 ALA A N 1
ATOM 963 C CA . ALA A 1 127 ? 1.330 -5.057 -17.073 1.00 83.94 127 ALA A CA 1
ATOM 964 C C . ALA A 1 127 ? 0.825 -5.664 -15.751 1.00 83.94 127 ALA A C 1
ATOM 966 O O . ALA A 1 127 ? -0.341 -5.493 -15.400 1.00 83.94 127 ALA A O 1
ATOM 967 N N . ARG A 1 128 ? 1.717 -6.276 -14.959 1.00 81.81 128 ARG A N 1
ATOM 968 C CA . ARG A 1 128 ? 1.369 -6.854 -13.648 1.00 81.81 128 ARG A CA 1
ATOM 969 C C . ARG A 1 128 ? 0.986 -5.804 -12.611 1.00 81.81 128 ARG A C 1
ATOM 971 O O . ARG A 1 128 ? 0.067 -6.028 -11.828 1.00 81.81 128 ARG A O 1
ATOM 978 N N . HIS A 1 129 ? 1.630 -4.638 -12.623 1.00 81.12 129 HIS A N 1
ATOM 979 C CA . HIS A 1 129 ? 1.212 -3.504 -11.799 1.00 81.12 129 HIS A CA 1
ATOM 980 C C . HIS A 1 129 ? -0.177 -2.988 -12.187 1.00 81.12 129 HIS A C 1
ATOM 982 O O . HIS A 1 129 ? -0.981 -2.720 -11.298 1.00 81.12 129 HIS A O 1
ATOM 988 N N . ARG A 1 130 ? -0.495 -2.934 -13.484 1.00 80.94 130 ARG A N 1
ATOM 989 C CA . ARG A 1 130 ? -1.820 -2.535 -13.970 1.00 80.94 130 ARG A CA 1
ATOM 990 C C . ARG A 1 130 ? -2.904 -3.533 -13.563 1.00 80.94 130 ARG A C 1
ATOM 992 O O . ARG A 1 130 ? -3.951 -3.131 -13.067 1.00 80.94 130 ARG A O 1
ATOM 999 N N . GLU A 1 131 ? -2.636 -4.831 -13.693 1.00 81.56 131 GLU A N 1
ATOM 1000 C CA . GLU A 1 131 ? -3.532 -5.887 -13.200 1.00 81.56 131 GLU A CA 1
ATOM 1001 C C . GLU A 1 131 ? -3.740 -5.796 -11.679 1.00 81.56 131 GLU A C 1
ATOM 1003 O O . GLU A 1 131 ? -4.869 -5.930 -11.197 1.00 81.56 131 GLU A O 1
ATOM 1008 N N . ALA A 1 132 ? -2.672 -5.511 -10.921 1.00 82.56 132 ALA A N 1
ATOM 1009 C CA . ALA A 1 132 ? -2.762 -5.265 -9.485 1.00 82.56 132 ALA A CA 1
ATOM 1010 C C . ALA A 1 132 ? -3.657 -4.057 -9.188 1.00 82.56 132 ALA A C 1
ATOM 1012 O O . ALA A 1 132 ? -4.565 -4.163 -8.371 1.00 82.56 132 ALA A O 1
ATOM 1013 N N . ALA A 1 133 ? -3.450 -2.936 -9.881 1.00 80.12 133 ALA A N 1
ATOM 1014 C CA . ALA A 1 133 ? -4.237 -1.719 -9.719 1.00 80.12 133 ALA A CA 1
ATOM 1015 C C . ALA A 1 133 ? -5.731 -1.944 -9.962 1.00 80.12 133 ALA A C 1
ATOM 1017 O O . ALA A 1 133 ? -6.546 -1.505 -9.156 1.00 80.12 133 ALA A O 1
ATOM 1018 N N . VAL A 1 134 ? -6.104 -2.678 -11.012 1.00 80.44 134 VAL A N 1
ATOM 1019 C CA . VAL A 1 134 ? -7.515 -3.006 -11.271 1.00 80.44 134 VAL A CA 1
ATOM 1020 C C . VAL A 1 134 ? -8.100 -3.836 -10.125 1.00 80.44 134 VAL A C 1
ATOM 1022 O O . VAL A 1 134 ? -9.199 -3.543 -9.655 1.00 80.44 134 VAL A O 1
ATOM 1025 N N . ALA A 1 135 ? -7.362 -4.830 -9.621 1.00 78.31 135 ALA A N 1
ATOM 1026 C CA . ALA A 1 135 ? -7.811 -5.649 -8.494 1.00 78.31 135 ALA A CA 1
ATOM 1027 C C . ALA A 1 135 ? -7.952 -4.839 -7.189 1.00 78.31 135 ALA A C 1
ATOM 1029 O O . ALA A 1 135 ? -8.913 -5.039 -6.446 1.00 78.31 135 ALA A O 1
ATOM 1030 N N . ILE A 1 136 ? -7.022 -3.916 -6.932 1.00 75.56 136 ILE A N 1
ATOM 1031 C CA . ILE A 1 136 ? -7.022 -3.012 -5.773 1.00 75.56 136 ILE A CA 1
ATOM 1032 C C . ILE A 1 136 ? -8.203 -2.042 -5.855 1.00 75.56 136 ILE A C 1
ATOM 1034 O O . ILE A 1 136 ? -8.983 -1.917 -4.912 1.00 75.56 136 ILE A O 1
ATOM 1038 N N . ALA A 1 137 ? -8.379 -1.397 -7.008 1.00 74.19 137 ALA A N 1
ATOM 1039 C CA . ALA A 1 137 ? -9.466 -0.460 -7.246 1.00 74.19 137 ALA A CA 1
ATOM 1040 C C . ALA A 1 137 ? -10.833 -1.142 -7.128 1.00 74.19 137 ALA A C 1
ATOM 1042 O O . ALA A 1 137 ? -11.747 -0.565 -6.541 1.00 74.19 137 ALA A O 1
ATOM 1043 N N . TRP A 1 138 ? -10.972 -2.371 -7.634 1.00 73.38 138 TRP A N 1
ATOM 1044 C CA . TRP A 1 138 ? -12.187 -3.168 -7.474 1.00 73.38 138 TRP A CA 1
ATOM 1045 C C . TRP A 1 138 ? -12.481 -3.458 -5.996 1.00 73.38 138 TRP A C 1
ATOM 1047 O O . TRP A 1 138 ? -13.582 -3.189 -5.513 1.00 73.38 138 TRP A O 1
ATOM 1057 N N . TYR A 1 139 ? -11.474 -3.921 -5.250 1.00 71.56 139 TYR A N 1
ATOM 1058 C CA . TYR A 1 139 ? -11.603 -4.213 -3.822 1.00 71.56 139 TYR A CA 1
ATOM 1059 C C . TYR A 1 139 ? -11.963 -2.970 -2.994 1.00 71.56 139 TYR A C 1
ATOM 1061 O O . TYR A 1 139 ? -12.784 -3.040 -2.080 1.00 71.56 139 TYR A O 1
ATOM 1069 N N . ASN A 1 140 ? -11.393 -1.810 -3.319 1.00 69.12 140 ASN A N 1
A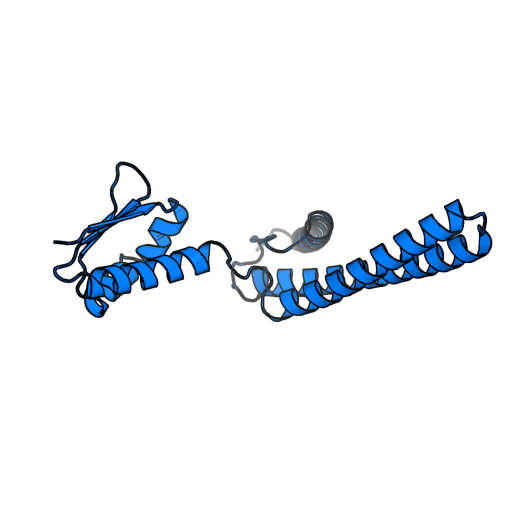TOM 1070 C CA . ASN A 1 140 ? -11.648 -0.590 -2.558 1.00 69.12 140 ASN A CA 1
ATOM 1071 C C . ASN A 1 140 ? -12.979 0.084 -2.903 1.00 69.12 140 ASN A C 1
ATOM 1073 O O . ASN A 1 140 ? -13.596 0.675 -2.017 1.00 69.12 140 ASN A O 1
ATOM 1077 N N . ASN A 1 141 ? -13.438 -0.019 -4.152 1.00 68.06 141 ASN A N 1
ATOM 1078 C CA . ASN A 1 141 ? -14.610 0.720 -4.622 1.00 68.06 141 ASN A CA 1
ATOM 1079 C C . ASN A 1 141 ? -15.876 -0.136 -4.694 1.00 68.06 141 ASN A C 1
ATOM 1081 O O . ASN A 1 141 ? -16.910 0.266 -4.161 1.00 68.06 141 ASN A O 1
ATOM 1085 N N . GLU A 1 142 ? -15.815 -1.310 -5.323 1.00 63.34 142 GLU A N 1
ATOM 1086 C CA . GLU A 1 142 ? -17.002 -2.150 -5.524 1.00 63.34 142 GLU A CA 1
ATOM 1087 C C . GLU A 1 142 ? -17.311 -3.002 -4.290 1.00 63.34 142 GLU A C 1
ATOM 1089 O O . GLU A 1 142 ? -18.466 -3.076 -3.877 1.00 63.34 142 GLU A O 1
ATOM 1094 N N . ALA A 1 143 ? -16.298 -3.563 -3.620 1.00 59.00 143 ALA A N 1
ATOM 1095 C CA . ALA A 1 143 ? -16.539 -4.428 -2.460 1.00 59.00 143 ALA A CA 1
ATOM 1096 C C . ALA A 1 143 ? -16.965 -3.667 -1.187 1.00 59.00 143 ALA A C 1
ATOM 1098 O O . ALA A 1 143 ? -17.582 -4.252 -0.300 1.00 59.00 143 ALA A O 1
ATOM 1099 N N . LYS A 1 144 ? -16.659 -2.364 -1.080 1.00 59.12 144 LYS A N 1
ATOM 1100 C CA . LYS A 1 144 ? -17.004 -1.536 0.095 1.00 59.12 144 LYS A CA 1
ATOM 1101 C C . LYS A 1 144 ? -18.336 -0.782 -0.038 1.00 59.12 144 LYS A C 1
ATOM 1103 O O . LYS A 1 144 ? -18.721 -0.097 0.907 1.00 59.12 144 LYS A O 1
ATOM 1108 N N . GLY A 1 145 ? -19.034 -0.892 -1.174 1.00 54.12 145 GLY A N 1
ATOM 1109 C CA . GLY A 1 145 ? -20.415 -0.414 -1.332 1.00 54.12 145 GLY A CA 1
ATOM 1110 C C . GLY A 1 145 ? -20.628 1.099 -1.178 1.00 54.12 145 GLY A C 1
ATOM 1111 O O . GLY A 1 145 ? -21.719 1.523 -0.813 1.00 54.12 145 GLY A O 1
ATOM 1112 N N . LYS A 1 146 ? -19.614 1.936 -1.439 1.00 60.12 146 LYS A N 1
ATOM 1113 C CA . LYS A 1 146 ? -19.671 3.395 -1.195 1.00 60.12 146 LYS A CA 1
ATOM 1114 C C . LYS A 1 146 ? -20.373 4.224 -2.293 1.00 60.12 146 LYS A C 1
ATOM 1116 O O . LYS A 1 146 ? -20.288 5.449 -2.280 1.00 60.12 146 LYS A O 1
ATOM 1121 N N . GLY A 1 147 ? -21.099 3.582 -3.210 1.00 61.62 147 GLY A N 1
ATOM 1122 C CA . GLY A 1 147 ? -21.842 4.251 -4.288 1.00 61.62 147 GLY A CA 1
ATOM 1123 C C . GLY A 1 147 ? -20.985 4.648 -5.500 1.00 61.62 147 GLY A C 1
ATOM 1124 O O . GLY A 1 147 ? -19.767 4.471 -5.518 1.00 61.62 147 GLY A O 1
ATOM 1125 N N . GLN A 1 148 ? -21.633 5.160 -6.552 1.00 64.94 148 GLN A N 1
ATOM 1126 C CA . GLN A 1 148 ? -20.984 5.432 -7.847 1.00 64.94 148 GLN A CA 1
ATOM 1127 C C . GLN A 1 148 ? -20.063 6.669 -7.813 1.00 64.94 148 GLN A C 1
ATOM 1129 O O . GLN A 1 148 ? -19.013 6.660 -8.458 1.00 64.94 148 GLN A O 1
ATOM 1134 N N . ASN A 1 149 ? -20.380 7.653 -6.962 1.00 68.69 149 ASN A N 1
ATOM 1135 C CA . ASN A 1 149 ? -19.666 8.935 -6.849 1.00 68.69 149 ASN A CA 1
ATOM 1136 C C . ASN A 1 149 ? -18.427 8.888 -5.937 1.00 68.69 149 ASN A C 1
ATOM 1138 O O . ASN A 1 149 ? -17.735 9.891 -5.785 1.00 68.69 149 ASN A O 1
ATOM 1142 N N . PHE A 1 150 ? -18.145 7.747 -5.303 1.00 70.19 150 PHE A N 1
ATOM 1143 C CA . PHE A 1 150 ? -16.975 7.577 -4.446 1.00 70.19 150 PHE A CA 1
ATOM 1144 C C . PHE A 1 150 ? -15.861 6.835 -5.194 1.00 70.19 150 PHE A C 1
ATOM 1146 O O . PHE A 1 150 ? -16.114 5.806 -5.828 1.00 70.19 150 PHE A O 1
ATOM 1153 N N . PHE A 1 151 ? -14.631 7.349 -5.102 1.00 71.25 151 PHE A N 1
ATOM 1154 C CA . PHE A 1 151 ? -13.443 6.719 -5.671 1.00 71.25 151 PHE A CA 1
ATOM 1155 C C . PHE A 1 151 ? -12.279 6.732 -4.673 1.00 71.25 151 PHE A C 1
ATOM 1157 O O . PHE A 1 151 ? -11.678 7.765 -4.389 1.00 71.25 151 PHE A O 1
ATOM 1164 N N . ASP A 1 152 ? -11.975 5.558 -4.134 1.00 71.81 152 ASP A N 1
ATOM 1165 C CA . ASP A 1 152 ? -10.826 5.293 -3.283 1.00 71.81 152 ASP A CA 1
ATOM 1166 C C . ASP A 1 152 ? -9.612 4.937 -4.147 1.00 71.81 152 ASP A C 1
ATOM 1168 O O . ASP A 1 152 ? -9.594 3.908 -4.833 1.00 71.81 152 ASP A O 1
ATOM 1172 N N . MET A 1 153 ? -8.610 5.814 -4.106 1.00 73.81 153 MET A N 1
ATOM 1173 C CA . MET A 1 153 ? -7.346 5.679 -4.831 1.00 73.81 153 MET A CA 1
ATOM 1174 C C . MET A 1 153 ? -6.228 5.068 -3.980 1.00 73.81 153 MET A C 1
ATOM 1176 O O . MET A 1 153 ? -5.111 4.906 -4.472 1.00 73.81 153 MET A O 1
ATOM 1180 N N . HIS A 1 154 ? -6.480 4.736 -2.711 1.00 74.25 154 HIS A N 1
ATOM 1181 C CA . HIS A 1 154 ? -5.432 4.183 -1.857 1.00 74.25 154 HIS A CA 1
ATOM 1182 C C . HIS A 1 154 ? -4.926 2.844 -2.414 1.00 74.25 154 HIS A C 1
ATOM 1184 O O . HIS A 1 154 ? -5.697 2.007 -2.884 1.00 74.25 154 HIS A O 1
ATOM 1190 N N . GLY A 1 155 ? -3.605 2.648 -2.384 1.00 70.06 155 GLY A N 1
ATOM 1191 C CA . GLY A 1 155 ? -2.940 1.473 -2.963 1.00 70.06 155 GLY A CA 1
ATOM 1192 C C . GLY A 1 155 ? -2.706 1.541 -4.481 1.00 70.06 155 GLY A C 1
ATOM 1193 O O . GLY A 1 155 ? -2.061 0.647 -5.041 1.00 70.06 155 GLY A O 1
ATOM 1194 N N . LEU A 1 156 ? -3.176 2.595 -5.160 1.00 78.19 156 LEU A N 1
ATOM 1195 C CA . LEU A 1 156 ? -2.860 2.868 -6.566 1.00 78.19 156 LEU A CA 1
ATOM 1196 C C . LEU A 1 156 ? -1.647 3.797 -6.685 1.00 78.19 156 LEU A C 1
ATOM 1198 O O . LEU A 1 156 ? -1.450 4.706 -5.879 1.00 78.19 156 LEU A O 1
ATOM 1202 N N . ARG A 1 157 ? -0.829 3.588 -7.720 1.00 78.06 157 ARG A N 1
ATOM 1203 C CA . ARG A 1 157 ? 0.195 4.559 -8.129 1.00 78.06 157 ARG A CA 1
ATOM 1204 C C . ARG A 1 157 ? -0.473 5.713 -8.873 1.00 78.06 157 ARG A C 1
ATOM 1206 O O . ARG A 1 157 ? -1.555 5.548 -9.424 1.00 78.06 157 ARG A O 1
ATOM 1213 N N . VAL A 1 158 ? 0.196 6.864 -8.943 1.00 74.75 158 VAL A N 1
ATOM 1214 C CA . VAL A 1 158 ? -0.355 8.089 -9.557 1.00 74.75 158 VAL A CA 1
ATOM 1215 C C . VAL A 1 158 ? -0.844 7.854 -10.992 1.00 74.75 158 VAL A C 1
ATOM 1217 O O . VAL A 1 158 ? -1.963 8.229 -11.325 1.00 74.75 158 VAL A O 1
ATOM 1220 N N . GLU A 1 159 ? -0.046 7.184 -11.830 1.00 74.38 159 GLU A N 1
ATOM 1221 C CA . GLU A 1 159 ? -0.430 6.887 -13.220 1.00 74.38 159 GLU A CA 1
ATOM 1222 C C . GLU A 1 159 ? -1.668 5.981 -13.302 1.00 74.38 159 GLU A C 1
ATOM 1224 O O . GLU A 1 159 ? -2.582 6.232 -14.085 1.00 74.38 159 GLU A O 1
ATOM 1229 N N . GLU A 1 160 ? -1.731 4.961 -12.446 1.00 77.19 160 GLU A N 1
ATOM 1230 C CA . GLU A 1 160 ? -2.841 4.004 -12.386 1.00 77.19 160 GLU A CA 1
ATOM 1231 C C . GLU A 1 160 ? -4.126 4.682 -11.892 1.00 77.19 160 GLU A C 1
ATOM 1233 O O . GLU A 1 160 ? -5.205 4.463 -12.441 1.00 77.19 160 GLU A O 1
ATOM 1238 N N . ALA A 1 161 ? -4.009 5.543 -10.878 1.00 78.19 161 ALA A N 1
ATOM 1239 C CA . ALA A 1 161 ? -5.117 6.324 -10.347 1.00 78.19 161 ALA A CA 1
ATOM 1240 C C . ALA A 1 161 ? -5.707 7.256 -11.415 1.00 78.19 161 A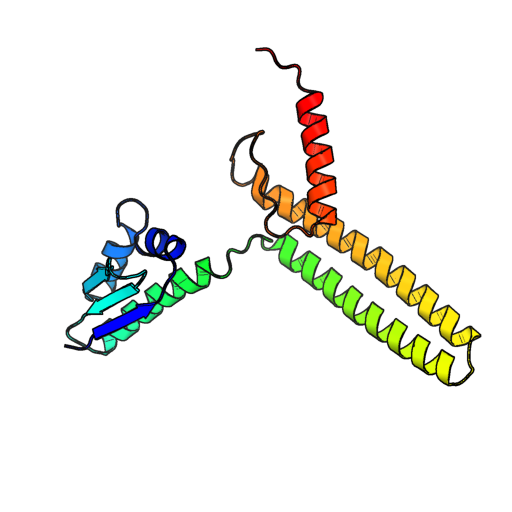LA A C 1
ATOM 1242 O O . ALA A 1 161 ? -6.926 7.332 -11.556 1.00 78.19 161 ALA A O 1
ATOM 1243 N N . MET A 1 162 ? -4.853 7.902 -12.216 1.00 79.25 162 MET A N 1
ATOM 1244 C CA . MET A 1 162 ? -5.272 8.781 -13.312 1.00 79.25 162 MET A CA 1
ATOM 1245 C C . MET A 1 162 ? -5.992 8.025 -14.434 1.00 79.25 162 MET A C 1
ATOM 1247 O O . MET A 1 162 ? -6.997 8.517 -14.947 1.00 79.25 162 MET A O 1
ATOM 1251 N N . GLU A 1 163 ? -5.516 6.839 -14.829 1.00 79.94 163 GLU A N 1
ATOM 1252 C CA . GLU A 1 163 ? -6.219 6.012 -15.822 1.00 79.94 163 GLU A CA 1
ATOM 1253 C C . GLU A 1 163 ? -7.600 5.580 -15.323 1.00 79.94 163 GLU A C 1
ATOM 1255 O O . GLU A 1 163 ? -8.596 5.728 -16.032 1.00 79.94 163 GLU A O 1
ATOM 1260 N N . MET A 1 164 ? -7.671 5.081 -14.089 1.00 76.94 164 MET A N 1
ATOM 1261 C CA . MET A 1 164 ? -8.920 4.601 -13.499 1.00 76.94 164 MET A CA 1
ATOM 1262 C C . MET A 1 164 ? -9.927 5.735 -13.286 1.00 76.94 164 MET A C 1
ATOM 1264 O O . MET A 1 164 ? -11.122 5.540 -13.513 1.00 76.94 164 MET A O 1
ATOM 1268 N N . LEU A 1 165 ? -9.452 6.928 -12.914 1.00 80.81 165 LEU A N 1
ATOM 1269 C CA . LEU A 1 165 ? -10.284 8.121 -12.805 1.00 80.81 165 LEU A CA 1
ATOM 1270 C C . LEU A 1 165 ? -10.894 8.490 -14.160 1.00 80.81 165 LEU A C 1
ATOM 1272 O O . LEU A 1 165 ? -12.102 8.685 -14.231 1.00 80.81 165 LEU A O 1
ATOM 1276 N N . LYS A 1 166 ? -10.101 8.513 -15.240 1.00 83.50 166 LYS A N 1
ATOM 1277 C CA . LYS A 1 166 ? -10.604 8.804 -16.595 1.00 83.50 166 LYS A CA 1
ATOM 1278 C C . LYS A 1 166 ? -11.694 7.827 -17.027 1.00 83.50 166 LYS A C 1
ATOM 1280 O O . LYS A 1 166 ? -12.728 8.254 -17.526 1.00 83.50 166 LYS A O 1
ATOM 1285 N N . VAL A 1 167 ? -11.491 6.527 -16.794 1.00 80.81 167 VAL A N 1
ATOM 1286 C CA . VAL A 1 167 ? -12.501 5.497 -17.100 1.00 80.81 167 VAL A CA 1
ATOM 1287 C C . VAL A 1 167 ? -13.790 5.740 -16.314 1.00 80.81 167 VAL A C 1
ATOM 1289 O O . VAL A 1 167 ? -14.886 5.557 -16.839 1.00 80.81 167 VAL A O 1
ATOM 1292 N N . ARG A 1 168 ? -13.678 6.150 -15.049 1.00 76.75 168 ARG A N 1
ATOM 1293 C CA . ARG A 1 168 ? -14.839 6.388 -14.190 1.00 76.75 168 ARG A CA 1
ATOM 1294 C C . ARG A 1 168 ? -15.563 7.690 -14.530 1.00 76.75 168 ARG A C 1
ATOM 1296 O O . ARG A 1 168 ? -16.786 7.690 -14.517 1.00 76.75 168 ARG A O 1
ATOM 1303 N N . MET A 1 169 ? -14.833 8.746 -14.888 1.00 80.38 169 MET A N 1
ATOM 1304 C CA . MET A 1 169 ? -15.408 9.988 -15.412 1.00 80.38 169 MET A CA 1
ATOM 1305 C C . MET A 1 169 ? -16.178 9.728 -16.705 1.00 80.38 169 MET A C 1
ATOM 1307 O O . MET A 1 169 ? -17.335 10.111 -16.778 1.00 80.38 169 MET A O 1
ATOM 1311 N N . ALA A 1 170 ? -15.608 8.972 -17.649 1.00 82.19 170 ALA A N 1
ATOM 1312 C CA . ALA A 1 170 ? -16.305 8.603 -18.883 1.00 82.19 170 ALA A CA 1
ATOM 1313 C C . ALA A 1 170 ? -17.621 7.848 -18.610 1.00 82.19 170 ALA A C 1
ATOM 1315 O O . ALA A 1 170 ? -18.644 8.146 -19.212 1.00 82.19 170 ALA A O 1
ATOM 1316 N N . ARG A 1 171 ? -17.634 6.919 -17.641 1.00 76.50 171 ARG A N 1
ATOM 1317 C CA . ARG A 1 171 ? -18.868 6.219 -17.228 1.00 76.50 171 ARG A CA 1
ATOM 1318 C C . ARG A 1 171 ? -19.921 7.140 -16.608 1.00 76.50 171 ARG A C 1
ATOM 1320 O O . ARG A 1 171 ? -21.104 6.842 -16.719 1.00 76.50 171 ARG A O 1
ATOM 1327 N N . LEU A 1 172 ? -19.499 8.186 -15.898 1.00 76.75 172 LEU A N 1
ATOM 1328 C CA . LEU A 1 172 ? -20.408 9.172 -15.310 1.00 76.75 172 LEU A CA 1
ATOM 1329 C C . LEU A 1 172 ? -20.927 10.144 -16.374 1.00 76.75 172 LEU A C 1
ATOM 1331 O O . LEU A 1 172 ? -22.099 10.484 -16.340 1.00 76.75 172 LEU A O 1
ATOM 1335 N N . GLU A 1 173 ? -20.094 10.527 -17.342 1.00 76.75 173 GLU A N 1
ATOM 1336 C CA . GLU A 1 173 ? -20.492 11.341 -18.499 1.00 76.75 173 GLU A CA 1
ATOM 1337 C C . GLU A 1 173 ? -21.474 10.597 -19.424 1.00 76.75 173 GLU A C 1
ATOM 1339 O O . GLU A 1 173 ? -22.359 11.216 -20.009 1.00 76.75 173 GLU A O 1
ATOM 1344 N N . GLU A 1 174 ? -21.361 9.268 -19.535 1.00 73.62 174 GLU A N 1
ATOM 1345 C CA . GLU A 1 174 ? -22.307 8.419 -20.277 1.00 73.62 174 GLU A CA 1
ATOM 1346 C C . GLU A 1 174 ? -23.635 8.180 -19.538 1.00 73.62 174 GLU A C 1
ATOM 1348 O O . GLU A 1 174 ? -24.602 7.727 -20.157 1.00 73.62 174 GLU A O 1
ATOM 1353 N N . GLN A 1 175 ? -23.718 8.473 -18.235 1.00 64.81 175 GLN A N 1
ATOM 1354 C CA . GLN A 1 175 ? -24.993 8.478 -17.525 1.00 64.81 175 GLN A CA 1
ATOM 1355 C C . GLN A 1 175 ? -25.660 9.841 -17.735 1.00 64.81 175 GLN A C 1
ATOM 1357 O O . GLN A 1 175 ? -25.183 10.832 -17.186 1.00 64.81 175 GLN A O 1
ATOM 1362 N N . PRO A 1 176 ? -26.763 9.935 -18.504 1.00 60.62 176 PRO A N 1
ATOM 1363 C CA . PRO A 1 176 ? -27.489 11.189 -18.601 1.00 60.62 176 PRO A CA 1
ATOM 1364 C C . PRO A 1 176 ? -27.981 11.568 -17.202 1.00 60.62 176 PRO A C 1
ATOM 1366 O O . PRO A 1 176 ? -28.699 10.799 -16.559 1.00 60.62 176 PRO A O 1
ATOM 1369 N N . GLU A 1 177 ? -27.578 12.745 -16.724 1.00 55.88 177 GLU A N 1
ATOM 1370 C CA . GLU A 1 177 ? -28.137 13.351 -15.519 1.00 55.88 177 GLU A CA 1
ATOM 1371 C C . GLU A 1 177 ? -29.651 13.502 -15.712 1.00 55.88 177 GLU A C 1
ATOM 1373 O O . GLU A 1 177 ? -30.121 14.391 -16.421 1.00 55.88 177 GLU A O 1
ATOM 1378 N N . GLY A 1 178 ? -30.433 12.594 -15.127 1.00 62.06 178 GLY A N 1
ATOM 1379 C CA . GLY A 1 178 ? -31.886 12.683 -15.206 1.00 62.06 178 GLY A CA 1
ATOM 1380 C C . GLY A 1 178 ? -32.631 11.383 -14.948 1.00 62.06 178 GLY A C 1
ATOM 1381 O O . GLY A 1 178 ? -33.129 10.758 -15.886 1.00 62.06 178 GLY A O 1
ATOM 1382 N N . ARG A 1 179 ? -32.820 11.044 -13.669 1.00 39.44 179 ARG A N 1
ATOM 1383 C CA . ARG A 1 179 ? -34.133 10.603 -13.184 1.00 39.44 179 ARG A CA 1
A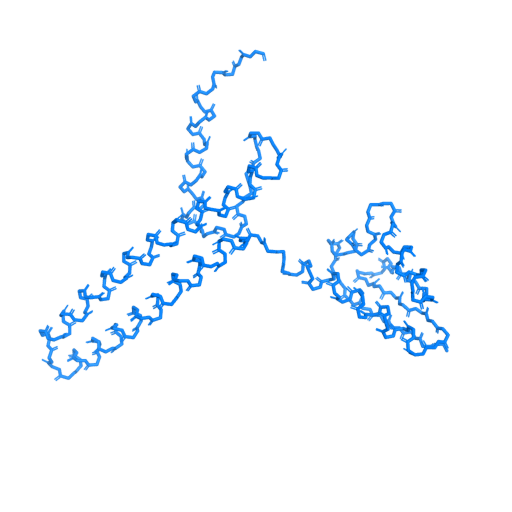TOM 1384 C C . ARG A 1 179 ? -34.323 10.905 -11.707 1.00 39.44 179 ARG A C 1
ATOM 1386 O O . ARG A 1 179 ? -33.371 10.656 -10.939 1.00 39.44 179 ARG A O 1
#

pLDDT: mean 78.0, std 9.31, range [39.44, 90.62]

Secondary structure (DSSP, 8-state):
--EEEEE--HHHHHHHH-GGGHHHHHHHHHH--EEEEETTTTEEEEE-SSHHHHHHHHHHHHHHHHHHHS--TTHHHHHHHHHHHHHHHHHHHHHHHHHHHHHHTT-HHHHHHHH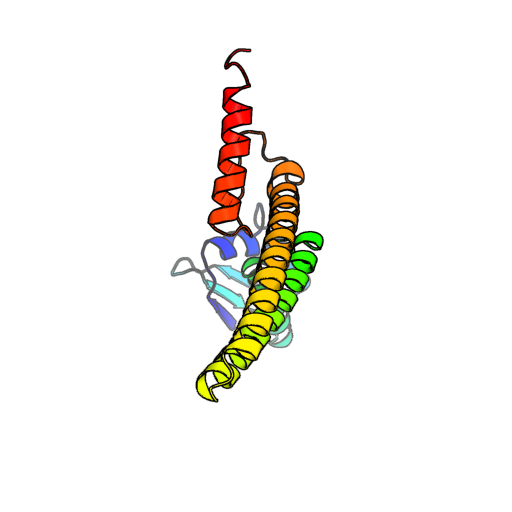HHHHHHHHHHHHHHHHHHHHHHHHHHTTTT--TT----TT--HHHHHHHHHHHHHHHHTS-S--

Organism: NCBI:txid420245

Radius of gyration: 24.73 Å; chains: 1; bounding box: 68×29×68 Å

InterPro domains:
  IPR002625 Smr domain [PS50828] (151-179)
  IPR004087 K Homology domain [SM00322] (2-66)
  IPR004088 K Homology domain, type 1 [PF00013] (8-62)
  IPR013899 Domain of unknown function DUF1771 [PF08590] (80-141)
  IPR013899 Domain of unknown function DUF1771 [SM01162] (72-142)
  IPR036063 Smr domain superfamily [G3DSA:3.30.1370.110] (125-179)
  IPR036612 K Homology domain, type 1 superfamily [G3DSA:3.30.1370.10] (2-89)
  IPR036612 K Homology domain, type 1 superfamily [SSF54791] (12-68)
  IPR053020 Smr domain-containing protein [PTHR47417] (58-176)